Protein AF-A0A7S4PP21-F1 (afdb_monomer_lite)

pLDDT: mean 70.47, std 18.51, range [31.25, 94.19]

Secondary structure (DSSP, 8-state):
-----------------HHHHHHHHHHHHHHHTTSS--HHHHHHHHHHHHHHHHHHHHHHHHH-SSPPPS-TTTS-S-----------------TTGGGTSS---PPP---

Organism: NCBI:txid180227

Foldseek 3Di:
DDDDDPDDDPPCPDPQDPVNVVLCVQQVVQCVVPVDRDQVSSQVSVVVVLCVQQVQVVVCVVVDPDDDDPPCVRHPPDRDDDDDDGDDDDPDDPVPPPPPPDPDDDDDDDD

Radius of gyration: 21.62 Å; chains: 1; bounding box: 64×54×49 Å

Sequence (111 aa):
EGAWGEGGGREHVAKVSFGERLATKLVGETVEEGGSVDPKRVTERLIQHALSTTLPGRSWIEDNDKRLPRDYTRFPGKMDHTSCLCIAVGKETHPDTQLLSTPYIEGEEKK

Structure (mmCIF, N/CA/C/O backbone):
data_AF-A0A7S4PP21-F1
#
_entry.id   AF-A0A7S4PP21-F1
#
loop_
_atom_site.group_PDB
_atom_site.id
_atom_site.type_symbol
_atom_site.label_atom_id
_atom_site.label_alt_id
_atom_site.label_comp_id
_atom_site.label_asym_id
_atom_site.label_entity_id
_atom_site.label_seq_id
_atom_site.pdbx_PDB_ins_code
_atom_site.Cartn_x
_atom_site.Cartn_y
_atom_site.Cartn_z
_atom_site.occupancy
_atom_site.B_iso_or_equiv
_atom_site.auth_seq_id
_atom_site.auth_comp_id
_atom_site.auth_asym_id
_atom_site.auth_atom_id
_atom_site.pdbx_PDB_model_num
ATOM 1 N N . GLU A 1 1 ? -43.066 44.314 -6.887 1.00 40.62 1 GLU A N 1
ATOM 2 C CA . GLU A 1 1 ? -43.113 43.002 -7.565 1.00 40.62 1 GLU A CA 1
ATOM 3 C C . GLU A 1 1 ? -41.696 42.598 -7.943 1.00 40.62 1 GLU A C 1
ATOM 5 O O . GLU A 1 1 ? -40.955 43.456 -8.404 1.00 40.62 1 GLU A O 1
ATOM 10 N N . GLY A 1 2 ? -41.308 41.345 -7.689 1.00 35.34 2 GLY A N 1
ATOM 11 C CA . GLY A 1 2 ? -39.984 40.814 -8.036 1.00 35.34 2 GLY A CA 1
ATOM 12 C C . GLY A 1 2 ? -39.429 39.854 -6.985 1.00 35.34 2 GLY A C 1
ATOM 13 O O . GLY A 1 2 ? -38.536 40.219 -6.231 1.00 35.34 2 GLY A O 1
ATOM 14 N N . ALA A 1 3 ? -39.986 38.644 -6.924 1.00 48.22 3 ALA A N 1
ATOM 15 C CA . ALA A 1 3 ? -39.501 37.530 -6.113 1.00 48.22 3 ALA A CA 1
ATOM 16 C C . ALA A 1 3 ? -38.633 36.598 -6.969 1.00 48.22 3 ALA A C 1
ATOM 18 O O . ALA A 1 3 ? -39.178 36.060 -7.919 1.00 48.22 3 ALA A O 1
ATOM 19 N N . TRP A 1 4 ? -37.355 36.400 -6.619 1.00 36.72 4 TRP A N 1
ATOM 20 C CA . TRP A 1 4 ? -36.450 35.299 -7.026 1.00 36.72 4 TRP A CA 1
ATOM 21 C C . TRP A 1 4 ? -35.210 35.384 -6.107 1.00 36.72 4 TRP A C 1
ATOM 23 O O . TRP A 1 4 ? -34.656 36.467 -5.971 1.00 36.72 4 TRP A O 1
ATOM 33 N N . GLY A 1 5 ? -34.677 34.368 -5.435 1.00 35.72 5 GLY A N 1
ATOM 34 C CA . GLY A 1 5 ? -35.021 32.963 -5.275 1.00 35.72 5 GLY A CA 1
ATOM 35 C C . GLY A 1 5 ? -34.054 32.367 -4.237 1.00 35.72 5 GLY A C 1
ATOM 36 O O . GLY A 1 5 ? -32.908 32.807 -4.124 1.00 35.72 5 GLY A O 1
ATOM 37 N N . GLU A 1 6 ? -34.531 31.402 -3.452 1.00 44.72 6 GLU A N 1
ATOM 38 C CA . GLU A 1 6 ? -33.726 30.615 -2.516 1.00 44.72 6 GLU A CA 1
ATOM 39 C C . GLU A 1 6 ? -32.641 29.850 -3.289 1.00 44.72 6 GLU A C 1
ATOM 41 O O . GLU A 1 6 ? -32.910 28.914 -4.039 1.00 44.72 6 GLU A O 1
ATOM 46 N N . GLY A 1 7 ? -31.394 30.298 -3.151 1.00 35.75 7 GLY A N 1
ATOM 47 C CA . GLY A 1 7 ? -30.239 29.731 -3.832 1.00 35.75 7 GLY A CA 1
ATOM 48 C C . GLY A 1 7 ? -29.497 28.738 -2.950 1.00 35.75 7 GLY A C 1
ATOM 49 O O . GLY A 1 7 ? -28.545 29.124 -2.284 1.00 35.75 7 GLY A O 1
ATOM 50 N N . GLY A 1 8 ? -29.944 27.480 -2.994 1.00 31.41 8 GLY A N 1
ATOM 51 C CA . GLY A 1 8 ? -29.129 26.264 -2.907 1.00 31.41 8 GLY A CA 1
ATOM 52 C C . GLY A 1 8 ? -28.159 26.143 -1.734 1.00 31.41 8 GLY A C 1
ATOM 53 O O . GLY A 1 8 ? -27.072 26.721 -1.745 1.00 31.41 8 GLY A O 1
ATOM 54 N N . GLY A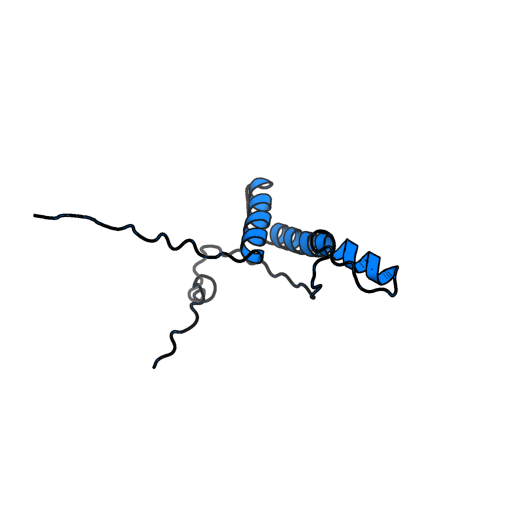 1 9 ? -28.492 25.259 -0.789 1.00 31.25 9 GLY A N 1
ATOM 55 C CA . GLY A 1 9 ? -27.502 24.665 0.101 1.00 31.25 9 GLY A CA 1
ATOM 56 C C . GLY A 1 9 ? -26.328 24.154 -0.731 1.00 31.25 9 GLY A C 1
ATOM 57 O O . GLY A 1 9 ? -26.463 23.203 -1.498 1.00 31.25 9 GLY A O 1
ATOM 58 N N . ARG A 1 10 ? -25.183 24.834 -0.628 1.00 37.97 10 ARG A N 1
ATOM 59 C CA . ARG A 1 10 ? -23.917 24.310 -1.126 1.00 37.97 10 ARG A CA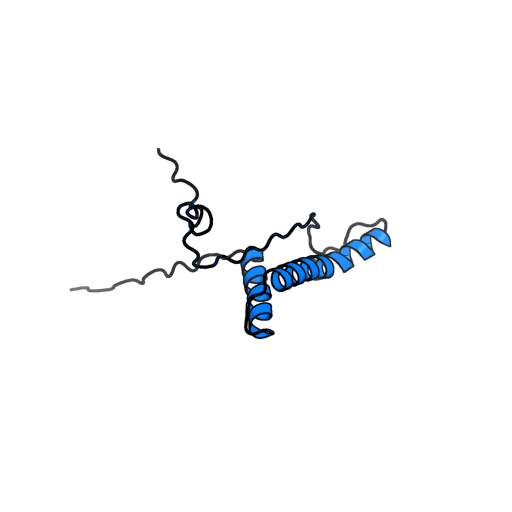 1
ATOM 60 C C . ARG A 1 10 ? -23.642 23.066 -0.306 1.00 37.97 10 ARG A C 1
ATOM 62 O O . ARG A 1 10 ? -23.179 23.159 0.827 1.00 37.97 10 ARG A O 1
ATOM 69 N N . GLU A 1 11 ? -23.960 21.911 -0.872 1.00 40.59 11 GLU A N 1
ATOM 70 C CA . GLU A 1 11 ? -23.417 20.655 -0.396 1.00 40.59 11 GLU A CA 1
ATOM 71 C C . GLU A 1 11 ? -21.897 20.824 -0.431 1.00 40.59 11 GLU A C 1
ATOM 73 O O . GLU A 1 11 ? -21.283 20.977 -1.492 1.00 40.59 11 GLU A O 1
ATOM 78 N N . HIS A 1 12 ? -21.291 20.923 0.750 1.00 37.28 12 HIS A N 1
ATOM 79 C CA . HIS A 1 12 ? -19.850 20.885 0.898 1.00 37.28 12 HIS A CA 1
ATOM 80 C C . HIS A 1 12 ? -19.412 19.472 0.515 1.00 37.28 12 HIS A C 1
ATOM 82 O O . HIS A 1 12 ? -19.242 18.606 1.370 1.00 37.28 12 HIS A O 1
ATOM 88 N N . VAL A 1 13 ? -19.246 19.217 -0.783 1.00 41.72 13 VAL A N 1
ATOM 89 C CA . VAL A 1 13 ? -18.552 18.022 -1.253 1.00 41.72 13 VAL A CA 1
ATOM 90 C C . VAL A 1 13 ? -17.108 18.201 -0.812 1.00 41.72 13 VAL A C 1
ATOM 92 O O . VAL A 1 13 ? -16.341 18.941 -1.436 1.00 41.72 13 VAL A O 1
ATOM 95 N N . ALA A 1 14 ? -16.759 17.591 0.320 1.00 42.53 14 ALA A N 1
ATOM 96 C CA . ALA A 1 14 ? -15.396 17.576 0.814 1.00 42.53 14 ALA A CA 1
ATOM 97 C C . ALA A 1 14 ? -14.483 17.145 -0.341 1.00 42.53 14 ALA A C 1
ATOM 99 O O . ALA A 1 14 ? -14.725 16.130 -1.003 1.00 42.53 14 ALA A O 1
ATOM 100 N N . LYS A 1 15 ? -13.450 17.940 -0.637 1.00 41.09 15 LYS A N 1
ATOM 101 C CA . LYS A 1 15 ? -12.397 17.532 -1.569 1.00 41.09 15 LYS A CA 1
ATOM 102 C C . LYS A 1 15 ? -11.587 16.434 -0.889 1.00 41.09 15 LYS A C 1
ATOM 104 O O . LYS A 1 15 ? -10.520 16.693 -0.355 1.00 41.09 15 LYS A O 1
ATOM 109 N N . VAL A 1 16 ? -12.122 15.219 -0.905 1.00 49.62 16 VAL A N 1
ATOM 110 C CA . VAL A 1 16 ? -11.431 14.032 -0.415 1.00 49.62 16 VAL A CA 1
ATOM 111 C C . VAL A 1 16 ? -10.229 13.813 -1.324 1.00 49.62 16 VAL A C 1
ATOM 113 O O . VAL A 1 16 ? -10.393 13.697 -2.552 1.00 49.62 16 VAL A O 1
ATOM 116 N N . SER A 1 17 ? -9.037 13.824 -0.737 1.00 65.56 17 SER A N 1
ATOM 117 C CA . SER A 1 17 ? -7.777 13.620 -1.441 1.00 65.56 17 SER A CA 1
ATOM 118 C C . SER A 1 17 ? -7.777 12.260 -2.144 1.00 65.56 17 SER A C 1
ATOM 120 O O . SER A 1 17 ? -8.485 11.328 -1.761 1.00 65.56 17 SER A O 1
ATOM 122 N N . PHE A 1 18 ? -6.985 12.122 -3.208 1.00 60.72 18 PHE A N 1
ATOM 123 C CA . PHE A 1 18 ? -6.876 10.845 -3.920 1.00 60.72 18 PHE A CA 1
ATOM 124 C C . PHE A 1 18 ? -6.472 9.693 -2.980 1.00 60.72 18 PHE A C 1
ATOM 126 O O . PHE A 1 18 ? -7.005 8.592 -3.105 1.00 60.72 18 PHE A O 1
ATOM 133 N N . GLY A 1 19 ? -5.594 9.967 -2.007 1.00 64.38 19 GLY A N 1
ATOM 134 C CA . GLY A 1 19 ? -5.164 8.994 -1.001 1.00 64.38 19 GLY A CA 1
ATOM 135 C C . GLY A 1 19 ? -6.307 8.512 -0.110 1.00 64.38 19 GLY A C 1
ATOM 136 O O . GLY A 1 19 ? -6.459 7.310 0.088 1.00 64.38 19 GLY A O 1
ATOM 137 N N . GLU A 1 20 ? -7.166 9.421 0.349 1.00 65.88 20 GLU A N 1
ATOM 138 C CA . GLU A 1 20 ? -8.354 9.060 1.131 1.00 65.88 20 GLU A CA 1
ATOM 139 C C . GLU A 1 20 ? -9.350 8.242 0.299 1.00 65.88 20 GLU A C 1
ATOM 141 O O . GLU A 1 20 ? -9.831 7.217 0.768 1.00 65.88 20 GLU A O 1
ATOM 146 N N . ARG A 1 21 ? -9.596 8.608 -0.969 1.00 73.06 21 ARG A N 1
ATOM 147 C CA . ARG A 1 21 ? -10.491 7.833 -1.857 1.00 73.06 21 ARG A CA 1
ATOM 148 C C . ARG A 1 21 ? -9.985 6.414 -2.094 1.00 73.06 21 ARG A C 1
ATOM 150 O O . ARG A 1 21 ? -10.774 5.472 -2.124 1.00 73.06 21 ARG A O 1
ATOM 157 N N . LEU A 1 22 ? -8.677 6.266 -2.279 1.00 74.31 22 LEU A N 1
ATOM 158 C CA . LEU A 1 22 ? -8.031 4.975 -2.478 1.00 74.31 22 LEU A CA 1
ATOM 159 C C . LEU A 1 22 ? -8.093 4.121 -1.208 1.00 74.31 22 LEU A C 1
ATOM 161 O O . LEU A 1 22 ? -8.432 2.944 -1.293 1.00 74.31 22 LEU A O 1
ATOM 165 N N . ALA A 1 23 ? -7.832 4.713 -0.040 1.00 75.81 23 ALA A N 1
ATOM 166 C CA . ALA A 1 23 ? -7.958 4.025 1.240 1.00 75.81 23 ALA A CA 1
ATOM 167 C C . ALA A 1 23 ? -9.405 3.577 1.490 1.00 75.81 23 ALA A C 1
ATOM 169 O O . ALA A 1 23 ? -9.630 2.406 1.781 1.00 75.81 23 ALA A O 1
ATOM 170 N N . THR A 1 24 ? -10.395 4.454 1.287 1.00 80.00 24 THR A N 1
ATOM 171 C CA . THR A 1 24 ? -11.819 4.103 1.405 1.00 80.00 24 THR A CA 1
ATOM 172 C C . THR A 1 24 ? -12.205 2.976 0.453 1.00 80.00 24 THR A C 1
ATOM 174 O O . THR A 1 24 ? -12.900 2.051 0.866 1.00 80.00 24 THR A O 1
ATOM 177 N N . LYS A 1 25 ? -11.727 3.011 -0.797 1.00 83.06 25 LYS A N 1
ATOM 178 C CA . LYS A 1 25 ? -11.980 1.949 -1.776 1.00 83.06 25 LYS A CA 1
ATOM 179 C C . LYS A 1 25 ? -11.390 0.609 -1.324 1.00 83.06 25 LYS A C 1
ATOM 181 O O . LYS A 1 25 ? -12.112 -0.377 -1.275 1.00 83.06 25 LYS A O 1
ATOM 186 N N . LEU A 1 26 ? -10.106 0.579 -0.964 1.00 79.12 26 LEU A N 1
ATOM 187 C CA . LEU A 1 26 ? -9.410 -0.650 -0.556 1.00 79.12 26 LEU A CA 1
ATOM 188 C C . LEU A 1 26 ? -9.987 -1.240 0.738 1.00 79.12 26 LEU A C 1
ATOM 190 O O . LEU A 1 26 ? -10.100 -2.459 0.872 1.00 79.12 26 LEU A O 1
ATOM 194 N N . VAL A 1 27 ? -10.376 -0.381 1.684 1.00 81.25 27 VAL A N 1
ATOM 195 C CA . VAL A 1 27 ? -11.079 -0.798 2.902 1.00 81.25 27 VAL A CA 1
ATOM 196 C C . VAL A 1 27 ? -12.456 -1.358 2.548 1.00 81.25 27 VAL A C 1
ATOM 198 O O . VAL A 1 27 ? -12.777 -2.449 3.005 1.00 81.25 27 VAL A O 1
ATOM 201 N N . GLY A 1 28 ? -13.231 -0.669 1.703 1.00 79.44 28 GLY A N 1
ATOM 202 C CA . GLY A 1 28 ? -14.554 -1.112 1.249 1.00 79.44 28 GLY A CA 1
ATOM 203 C C . GLY A 1 28 ? -14.528 -2.495 0.593 1.00 79.44 28 GLY A C 1
ATOM 204 O O . GLY A 1 28 ? -15.256 -3.383 1.027 1.00 79.44 28 GLY A O 1
ATOM 205 N N . GLU A 1 29 ? -13.609 -2.714 -0.352 1.00 78.75 29 GLU A N 1
ATOM 206 C CA . GLU A 1 29 ? -13.383 -4.025 -0.987 1.00 78.75 29 GLU A CA 1
ATOM 207 C C . GLU A 1 29 ? -13.070 -5.118 0.053 1.00 78.75 29 GLU A C 1
ATOM 209 O O . GLU A 1 29 ? -13.559 -6.242 -0.035 1.00 78.75 29 GLU A O 1
ATOM 214 N N . THR A 1 30 ? -12.298 -4.781 1.090 1.00 73.88 30 THR A N 1
ATOM 215 C CA . THR A 1 30 ? -11.951 -5.724 2.165 1.00 73.88 30 THR A CA 1
ATOM 216 C C . THR A 1 30 ? -13.168 -6.121 3.011 1.00 73.88 30 THR A C 1
ATOM 218 O O . THR A 1 30 ? -13.241 -7.257 3.483 1.00 73.88 30 THR A O 1
ATOM 221 N N . VAL A 1 31 ? -14.124 -5.205 3.208 1.00 72.81 31 VAL A N 1
ATOM 222 C CA . VAL A 1 31 ? -15.362 -5.465 3.963 1.00 72.81 31 VAL A CA 1
ATOM 223 C C . VAL A 1 31 ? -16.298 -6.390 3.180 1.00 72.81 31 VAL A C 1
ATOM 225 O O . VAL A 1 31 ? -16.855 -7.333 3.750 1.00 72.81 31 VAL A O 1
ATOM 228 N N . GLU A 1 32 ? -16.442 -6.153 1.875 1.00 72.38 32 GLU A N 1
ATOM 229 C CA . GLU A 1 32 ? -17.325 -6.927 0.991 1.00 72.38 32 GLU A CA 1
ATOM 230 C C . GLU A 1 32 ? -16.881 -8.393 0.847 1.00 72.38 32 GLU A C 1
ATOM 232 O O . GLU A 1 32 ? -17.718 -9.294 0.812 1.00 72.38 32 GLU A O 1
ATOM 237 N N . GLU A 1 33 ? -15.572 -8.663 0.848 1.00 69.38 33 GLU A N 1
ATOM 238 C CA . GLU A 1 33 ? -15.016 -10.016 0.699 1.00 69.38 33 GLU A CA 1
ATOM 239 C C . GLU A 1 33 ? -15.052 -10.882 1.984 1.00 69.38 33 GLU A C 1
ATOM 241 O O . GLU A 1 33 ? -14.555 -12.014 1.970 1.00 69.38 33 GLU A O 1
ATOM 246 N N . GLY A 1 34 ? -15.540 -10.378 3.126 1.00 58.47 34 GLY A N 1
ATOM 247 C CA . GLY A 1 34 ? -15.362 -11.070 4.414 1.00 58.47 34 GLY A CA 1
ATOM 248 C C . GLY A 1 34 ? -16.429 -10.867 5.487 1.00 58.47 34 GLY A C 1
ATOM 249 O O . GLY A 1 34 ? -16.324 -11.498 6.536 1.00 58.47 34 GLY A O 1
ATOM 250 N N . GLY A 1 35 ? -17.435 -10.013 5.277 1.00 66.00 35 GLY A N 1
ATOM 251 C CA . GLY A 1 35 ? -18.549 -9.794 6.217 1.00 66.00 35 GLY A CA 1
ATOM 252 C C . GLY A 1 35 ? -18.180 -9.084 7.532 1.00 66.00 35 GLY A C 1
ATOM 253 O O . GLY A 1 35 ? -19.038 -8.453 8.144 1.00 66.00 35 GLY A O 1
ATOM 254 N N . SER A 1 36 ? -16.910 -9.121 7.946 1.00 69.94 36 SER A N 1
ATOM 255 C CA . SER A 1 36 ? -16.357 -8.394 9.091 1.00 69.94 36 SER A CA 1
ATOM 256 C C . SER A 1 36 ? -15.051 -7.690 8.726 1.00 69.94 36 SER A C 1
ATOM 258 O O . SER A 1 36 ? -14.196 -8.268 8.053 1.00 69.94 36 SER A O 1
ATOM 260 N N . VAL A 1 37 ? -14.871 -6.464 9.219 1.00 74.38 37 VAL A N 1
ATOM 261 C CA . VAL A 1 37 ? -13.634 -5.693 9.044 1.00 74.38 37 VAL A CA 1
ATOM 262 C C . VAL A 1 37 ? -12.559 -6.247 9.976 1.00 74.38 37 VAL A C 1
ATOM 264 O O . VAL A 1 37 ? -12.565 -5.957 11.169 1.00 74.38 37 VAL A O 1
ATOM 267 N N . ASP A 1 38 ? -11.642 -7.045 9.435 1.00 83.94 38 ASP A N 1
ATOM 268 C CA . ASP A 1 38 ? -10.427 -7.464 10.136 1.00 83.94 38 ASP A CA 1
ATOM 269 C C . ASP A 1 38 ? -9.312 -6.420 9.906 1.00 83.94 38 ASP A C 1
ATOM 271 O O . ASP A 1 38 ? -8.850 -6.266 8.766 1.00 83.94 38 ASP A O 1
ATOM 275 N N . PRO A 1 39 ? -8.842 -5.709 10.953 1.00 86.06 39 PRO A N 1
ATOM 276 C CA . PRO A 1 39 ? -7.754 -4.736 10.845 1.00 86.06 39 PRO A CA 1
ATOM 277 C C . PRO A 1 39 ? -6.486 -5.304 10.214 1.00 86.06 39 P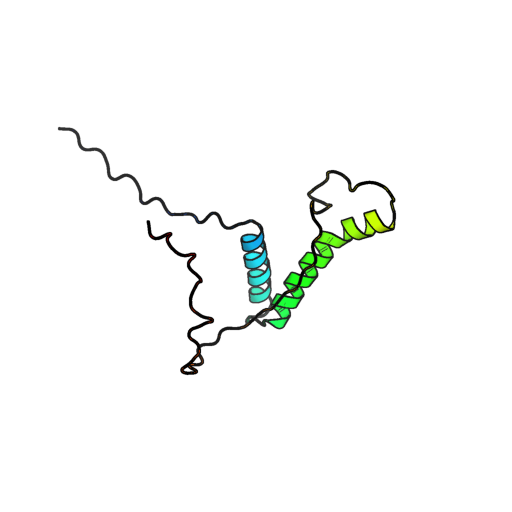RO A C 1
ATOM 279 O O . PRO A 1 39 ? -5.770 -4.586 9.507 1.00 86.06 39 PRO A O 1
ATOM 282 N N . LYS A 1 40 ? -6.202 -6.593 10.438 1.00 87.12 40 LYS A N 1
ATOM 283 C CA . LYS A 1 40 ? -5.043 -7.254 9.839 1.00 87.12 40 LYS A CA 1
ATOM 284 C C . LYS A 1 40 ? -5.192 -7.310 8.322 1.00 87.12 40 LYS A C 1
ATOM 286 O O . LYS A 1 40 ? -4.296 -6.856 7.614 1.00 87.12 40 LYS A O 1
ATOM 291 N N . ARG A 1 41 ? -6.343 -7.776 7.828 1.00 84.75 41 ARG A N 1
ATOM 292 C CA . ARG A 1 41 ? -6.636 -7.854 6.389 1.00 84.75 41 ARG A CA 1
ATOM 293 C C . ARG A 1 41 ? -6.600 -6.476 5.726 1.00 84.75 41 ARG A C 1
ATOM 295 O O . ARG A 1 41 ? -6.028 -6.337 4.647 1.00 84.75 41 ARG A O 1
ATOM 302 N N . VAL A 1 42 ? -7.136 -5.448 6.391 1.00 86.31 42 VAL A N 1
ATOM 303 C CA . VAL A 1 42 ? -7.060 -4.053 5.915 1.00 86.31 42 VAL A CA 1
ATOM 304 C C . VAL A 1 42 ? -5.606 -3.590 5.800 1.00 86.31 42 VAL A C 1
ATOM 306 O O . VAL A 1 42 ? -5.200 -3.073 4.758 1.00 86.31 42 VAL A O 1
ATOM 309 N N . THR A 1 43 ? -4.806 -3.814 6.845 1.00 90.00 43 THR A N 1
ATOM 310 C CA . THR A 1 43 ? -3.380 -3.452 6.863 1.00 90.00 43 THR A CA 1
ATOM 311 C C . THR A 1 43 ? -2.623 -4.152 5.738 1.00 90.00 43 THR A C 1
ATOM 313 O O . THR A 1 43 ? -1.915 -3.504 4.967 1.00 90.00 43 THR A O 1
ATOM 316 N N . GLU A 1 44 ? -2.803 -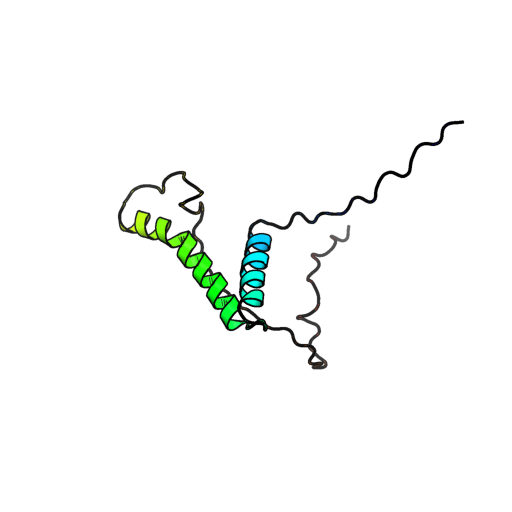5.467 5.601 1.00 89.75 44 GLU A N 1
ATOM 317 C CA . GLU A 1 44 ? -2.165 -6.261 4.551 1.00 89.75 44 GLU A CA 1
ATOM 318 C C . GLU A 1 44 ? -2.546 -5.742 3.164 1.00 89.75 44 GLU A C 1
ATOM 320 O O . GLU A 1 44 ? -1.669 -5.560 2.323 1.00 89.75 44 GLU A O 1
ATOM 325 N N . ARG A 1 45 ? -3.822 -5.420 2.926 1.00 88.00 45 ARG A N 1
ATOM 326 C CA . ARG A 1 45 ? -4.284 -4.916 1.627 1.00 88.00 45 ARG A CA 1
ATOM 327 C C . ARG A 1 45 ? -3.662 -3.566 1.267 1.00 88.00 45 ARG A C 1
ATOM 329 O O . ARG A 1 45 ? -3.224 -3.385 0.130 1.00 88.00 45 ARG A O 1
ATOM 336 N N . LEU A 1 46 ? -3.576 -2.647 2.228 1.00 88.56 46 LEU A N 1
ATOM 337 C CA . LEU A 1 46 ? -2.947 -1.335 2.040 1.00 88.56 46 LEU A CA 1
ATOM 338 C C . LEU A 1 46 ? -1.445 -1.463 1.746 1.00 88.56 46 LEU A C 1
ATOM 340 O O . LEU A 1 46 ? -0.938 -0.828 0.818 1.00 88.56 46 LEU A O 1
ATOM 344 N N . ILE A 1 47 ? -0.743 -2.328 2.483 1.00 91.25 47 ILE A N 1
ATOM 345 C CA . ILE A 1 47 ? 0.680 -2.602 2.245 1.00 91.25 47 ILE A CA 1
ATOM 346 C C . ILE A 1 47 ? 0.891 -3.264 0.879 1.00 91.25 47 ILE A C 1
ATOM 348 O O . ILE A 1 47 ? 1.765 -2.839 0.123 1.00 91.25 47 ILE A O 1
ATOM 352 N N . GLN A 1 48 ? 0.074 -4.257 0.521 1.00 91.19 48 GLN A N 1
ATOM 353 C CA . GLN A 1 48 ? 0.153 -4.920 -0.783 1.00 91.19 48 GLN A CA 1
ATOM 354 C C . GLN A 1 48 ? -0.088 -3.945 -1.935 1.00 91.19 48 GLN A C 1
ATOM 356 O O . GLN A 1 48 ? 0.628 -3.990 -2.936 1.00 91.19 48 GLN A O 1
ATOM 361 N N . HIS A 1 49 ? -1.032 -3.014 -1.783 1.00 89.56 49 HIS A N 1
ATOM 362 C CA . HIS A 1 49 ? -1.233 -1.963 -2.770 1.00 89.56 49 HIS A CA 1
ATOM 363 C C . HIS A 1 49 ? 0.038 -1.118 -2.948 1.00 89.56 49 HIS A C 1
ATOM 365 O O . HIS A 1 49 ? 0.526 -0.987 -4.071 1.00 89.56 49 HIS A O 1
ATOM 371 N N . ALA A 1 50 ? 0.627 -0.614 -1.858 1.00 88.88 50 ALA A N 1
ATOM 372 C CA . ALA A 1 50 ? 1.859 0.177 -1.916 1.00 88.88 50 ALA A CA 1
ATOM 373 C C . ALA A 1 50 ? 3.023 -0.593 -2.571 1.00 88.88 50 ALA A C 1
ATOM 375 O O . ALA A 1 50 ? 3.763 -0.036 -3.389 1.00 88.88 50 ALA A O 1
ATOM 376 N N . LEU A 1 51 ? 3.164 -1.888 -2.270 1.00 90.75 51 LEU A N 1
ATOM 377 C CA . LEU A 1 51 ? 4.145 -2.761 -2.916 1.00 90.75 51 LEU A CA 1
ATOM 378 C C . LEU A 1 51 ? 3.881 -2.883 -4.421 1.00 90.75 51 LEU A C 1
ATOM 380 O O . LEU A 1 51 ? 4.776 -2.590 -5.210 1.00 90.75 51 LEU A O 1
ATOM 384 N N . SER A 1 52 ? 2.657 -3.236 -4.824 1.00 90.75 52 SER A N 1
ATOM 385 C CA . SER A 1 52 ? 2.295 -3.424 -6.237 1.00 90.75 52 SER A CA 1
ATOM 386 C C . SER A 1 52 ? 2.474 -2.155 -7.074 1.00 90.75 52 SER A C 1
ATOM 388 O O . SER A 1 52 ? 2.992 -2.217 -8.186 1.00 90.75 52 SER A O 1
ATOM 390 N N . THR A 1 53 ? 2.121 -0.997 -6.515 1.00 88.81 53 THR A N 1
ATOM 391 C CA . THR A 1 53 ? 2.206 0.300 -7.193 1.00 88.81 53 THR A CA 1
ATOM 392 C C . THR A 1 53 ? 3.657 0.733 -7.386 1.00 88.81 53 THR A C 1
ATOM 394 O O . THR A 1 53 ? 3.992 1.369 -8.382 1.00 88.81 53 THR A O 1
ATOM 397 N N . THR A 1 54 ? 4.544 0.386 -6.450 1.00 90.44 54 THR A N 1
ATOM 398 C CA . THR A 1 54 ? 5.958 0.791 -6.501 1.00 90.44 54 THR A CA 1
ATOM 399 C C . THR A 1 54 ? 6.869 -0.241 -7.162 1.00 90.44 54 THR A C 1
ATOM 401 O O . THR A 1 54 ? 7.975 0.119 -7.562 1.00 90.44 54 THR A O 1
ATOM 404 N N . LEU A 1 55 ? 6.422 -1.490 -7.322 1.00 91.31 55 LEU A N 1
ATOM 405 C CA . LEU A 1 55 ? 7.206 -2.575 -7.916 1.00 91.31 55 LEU A CA 1
ATOM 406 C C . LEU A 1 55 ? 7.779 -2.221 -9.303 1.00 91.31 55 LEU A C 1
ATOM 408 O O . LEU A 1 55 ? 8.990 -2.356 -9.460 1.00 91.31 55 LEU A O 1
ATOM 412 N N . PRO A 1 56 ? 7.007 -1.687 -10.276 1.00 90.75 56 PRO A N 1
ATOM 413 C CA . PRO A 1 56 ? 7.559 -1.351 -11.591 1.00 90.75 56 PRO A CA 1
ATOM 414 C C . PRO A 1 56 ? 8.671 -0.300 -11.521 1.00 90.75 56 PRO A C 1
ATOM 416 O O . PRO A 1 56 ? 9.642 -0.374 -12.270 1.00 90.75 56 PRO A O 1
ATOM 419 N N . GLY A 1 57 ? 8.538 0.673 -10.613 1.00 89.94 57 GLY A N 1
ATOM 420 C CA . GLY A 1 57 ? 9.550 1.703 -10.390 1.00 89.94 57 GLY A CA 1
ATOM 421 C C . GLY A 1 57 ? 10.826 1.145 -9.771 1.00 89.94 57 GLY A C 1
ATOM 422 O O . GLY A 1 57 ? 11.911 1.485 -10.233 1.00 89.94 57 GLY A O 1
ATOM 423 N N . ARG A 1 58 ? 10.701 0.253 -8.780 1.00 89.56 58 ARG A N 1
ATOM 424 C CA . ARG A 1 58 ? 11.853 -0.424 -8.163 1.00 89.56 58 ARG A CA 1
ATOM 425 C C . ARG A 1 58 ? 12.602 -1.275 -9.177 1.00 89.56 58 ARG A C 1
ATOM 427 O O . ARG A 1 58 ? 13.788 -1.046 -9.362 1.00 89.56 58 ARG A O 1
ATOM 434 N N . SER A 1 59 ? 11.899 -2.157 -9.889 1.00 91.12 59 SER A N 1
ATOM 435 C CA . SER A 1 59 ? 12.519 -3.016 -10.904 1.00 91.12 59 SER A CA 1
ATOM 436 C C . SER A 1 59 ? 13.202 -2.195 -11.997 1.00 91.12 59 SER A C 1
ATOM 438 O O . SER A 1 59 ? 14.320 -2.499 -12.387 1.00 91.12 59 SER A O 1
ATOM 440 N N . TRP A 1 60 ? 12.590 -1.091 -12.446 1.00 91.38 60 TRP A N 1
ATOM 441 C CA . TRP A 1 60 ? 13.233 -0.208 -13.421 1.00 91.38 60 TRP A CA 1
ATOM 442 C C . TRP A 1 60 ? 14.545 0.387 -12.903 1.00 91.38 60 TRP A C 1
ATOM 444 O O . TRP A 1 60 ? 15.518 0.413 -13.648 1.00 91.38 60 TRP A O 1
ATOM 454 N N . ILE A 1 61 ? 14.565 0.881 -11.662 1.00 89.19 61 ILE A N 1
ATOM 455 C CA . ILE A 1 61 ? 15.758 1.486 -11.052 1.00 89.19 61 ILE A CA 1
ATOM 456 C C . ILE A 1 61 ? 16.843 0.431 -10.792 1.00 89.19 61 ILE A C 1
ATOM 458 O O . ILE A 1 61 ? 18.018 0.729 -10.963 1.00 89.19 61 ILE A O 1
ATOM 462 N N . GLU A 1 62 ? 16.462 -0.786 -10.400 1.00 91.12 62 GLU A N 1
ATOM 463 C CA . GLU A 1 62 ? 17.393 -1.905 -10.196 1.00 91.12 62 GLU A CA 1
ATOM 464 C C . GLU A 1 62 ? 18.048 -2.354 -11.512 1.00 91.12 62 GLU A C 1
ATOM 466 O O . GLU A 1 62 ? 19.240 -2.654 -11.532 1.00 91.12 62 GLU A O 1
ATOM 471 N N . ASP A 1 63 ? 17.295 -2.333 -12.616 1.00 94.19 63 ASP A N 1
ATOM 472 C CA . ASP A 1 63 ? 17.764 -2.784 -13.932 1.00 94.19 63 ASP A CA 1
ATOM 473 C C . ASP A 1 63 ? 18.386 -1.662 -14.793 1.00 94.19 63 ASP A C 1
ATOM 475 O O . ASP A 1 63 ? 18.957 -1.938 -15.853 1.00 94.19 63 ASP A O 1
ATOM 479 N N . ASN A 1 64 ? 18.241 -0.384 -14.411 1.00 89.12 64 ASN A N 1
ATOM 480 C CA . ASN A 1 64 ? 18.646 0.758 -15.238 1.00 89.12 64 ASN A CA 1
ATOM 481 C C . ASN A 1 64 ? 19.233 1.919 -14.420 1.00 89.12 64 ASN A C 1
ATOM 483 O O . ASN A 1 64 ? 18.561 2.502 -13.577 1.00 89.12 64 ASN A O 1
ATOM 487 N N . ASP A 1 65 ? 20.385 2.440 -14.850 1.00 85.44 65 ASP A N 1
ATOM 488 C CA . ASP A 1 65 ? 20.992 3.671 -14.301 1.00 85.44 65 ASP A CA 1
ATOM 489 C C . ASP A 1 65 ? 20.339 4.977 -14.810 1.00 85.44 65 ASP A C 1
ATOM 491 O O . ASP A 1 65 ? 20.910 6.070 -14.737 1.00 85.44 65 ASP A O 1
ATOM 495 N N . LYS A 1 66 ? 19.144 4.890 -15.404 1.00 87.19 66 LYS A N 1
ATOM 496 C CA . LYS A 1 66 ? 18.450 6.026 -16.028 1.00 87.19 66 LYS A CA 1
ATOM 497 C C . LYS A 1 66 ? 17.303 6.511 -15.155 1.00 87.19 66 LYS A C 1
ATOM 499 O O . LYS A 1 66 ? 16.661 5.748 -14.440 1.00 87.19 66 LYS A O 1
ATOM 504 N N . ARG A 1 67 ? 16.967 7.795 -15.302 1.00 83.88 67 ARG A N 1
ATOM 505 C CA . ARG A 1 67 ? 15.775 8.382 -14.678 1.00 83.88 67 ARG A CA 1
ATOM 506 C C . ARG A 1 67 ? 14.517 7.592 -15.060 1.00 83.88 67 ARG A C 1
ATOM 508 O O . ARG A 1 67 ? 14.367 7.195 -16.216 1.00 83.88 67 ARG A O 1
ATOM 515 N N . LEU A 1 68 ? 13.600 7.447 -14.101 1.00 85.50 68 LEU A N 1
ATOM 516 C CA . LEU A 1 68 ? 12.277 6.870 -14.333 1.00 85.50 68 LEU A CA 1
ATOM 517 C C . LEU A 1 68 ? 11.562 7.557 -15.514 1.00 85.50 68 LEU A C 1
ATOM 519 O O . LEU A 1 68 ? 11.616 8.792 -15.631 1.00 85.50 68 LEU A O 1
ATOM 523 N N . PRO A 1 69 ? 10.871 6.791 -16.375 1.00 86.69 69 PRO A N 1
ATOM 524 C CA . PRO A 1 69 ? 10.034 7.348 -17.429 1.00 86.69 69 PRO A CA 1
ATOM 525 C C . PRO A 1 69 ? 8.955 8.282 -16.864 1.00 86.69 69 PRO A C 1
ATOM 527 O O . PRO A 1 69 ? 8.444 8.075 -15.765 1.00 86.69 69 PRO A O 1
ATOM 530 N N . ARG A 1 70 ? 8.558 9.303 -17.635 1.00 85.06 70 ARG A N 1
ATOM 531 C CA . ARG A 1 70 ? 7.477 10.243 -17.268 1.00 85.06 70 ARG A CA 1
ATOM 532 C C . ARG A 1 70 ? 6.083 9.651 -17.510 1.00 85.06 70 ARG A C 1
ATOM 534 O O . ARG A 1 70 ? 5.213 10.320 -18.059 1.00 85.06 70 ARG A O 1
ATOM 541 N N . ASP A 1 71 ? 5.893 8.397 -17.130 1.00 85.62 71 ASP A N 1
ATOM 542 C CA . ASP A 1 71 ? 4.606 7.713 -17.184 1.00 85.62 71 ASP A CA 1
ATOM 543 C C . ASP A 1 71 ? 4.098 7.502 -15.757 1.00 85.62 71 ASP A C 1
ATOM 545 O O . ASP A 1 71 ? 4.387 6.495 -15.116 1.00 85.62 71 ASP A O 1
ATOM 549 N N . TYR A 1 72 ? 3.333 8.475 -15.262 1.00 81.56 72 TYR A N 1
ATOM 550 C CA . TYR A 1 72 ? 2.801 8.464 -13.898 1.00 81.56 72 TYR A CA 1
ATOM 551 C C . TYR A 1 72 ? 1.655 7.472 -13.683 1.00 81.56 72 TYR A C 1
ATOM 553 O O . TYR A 1 72 ? 1.190 7.321 -12.555 1.00 81.56 72 TYR A O 1
ATOM 561 N N . THR A 1 73 ? 1.190 6.802 -14.742 1.00 80.06 73 THR A N 1
ATOM 562 C CA . THR A 1 73 ? 0.234 5.697 -14.603 1.00 80.06 73 THR A CA 1
ATOM 563 C C . THR A 1 73 ? 0.939 4.412 -14.183 1.00 80.06 73 THR A C 1
ATOM 565 O O . THR A 1 73 ? 0.373 3.610 -13.444 1.00 80.06 73 THR A O 1
ATOM 568 N N . ARG A 1 74 ? 2.192 4.240 -14.618 1.00 78.25 74 ARG A N 1
ATOM 569 C CA . ARG A 1 74 ? 2.981 3.022 -14.418 1.00 78.25 74 ARG A CA 1
ATOM 570 C C . ARG A 1 74 ? 4.107 3.184 -13.401 1.00 78.25 74 ARG A C 1
ATOM 572 O O . ARG A 1 74 ? 4.476 2.217 -12.741 1.00 78.25 74 ARG A O 1
ATOM 579 N N . PHE A 1 75 ? 4.642 4.393 -13.274 1.00 82.81 75 PHE A N 1
ATOM 580 C CA . PHE A 1 75 ? 5.701 4.745 -12.340 1.00 82.81 75 PHE A CA 1
ATOM 581 C C . PHE A 1 75 ? 5.183 5.829 -11.398 1.00 82.81 75 PHE A C 1
ATOM 583 O O . PHE A 1 75 ? 5.001 6.972 -11.828 1.00 82.81 75 PHE A O 1
ATOM 590 N N . PRO A 1 76 ? 4.930 5.517 -10.117 1.00 80.31 76 PRO A N 1
ATOM 591 C CA . PRO A 1 76 ? 4.501 6.539 -9.179 1.00 80.31 76 PRO A CA 1
ATOM 592 C C . PRO A 1 76 ? 5.565 7.639 -9.129 1.00 80.31 76 PRO A C 1
ATOM 594 O O . PRO A 1 76 ? 6.760 7.366 -9.021 1.00 80.31 76 PRO A O 1
ATOM 597 N N . GLY A 1 77 ? 5.135 8.898 -9.231 1.00 73.00 77 GLY A N 1
ATOM 598 C CA . GLY A 1 77 ? 6.056 10.038 -9.319 1.00 73.00 77 GLY A CA 1
ATOM 599 C C . GLY A 1 77 ? 6.945 10.219 -8.083 1.00 73.00 77 GLY A C 1
ATOM 600 O O . GLY A 1 77 ? 7.967 10.899 -8.162 1.00 73.00 77 GLY A O 1
ATOM 601 N N . LYS A 1 78 ? 6.573 9.599 -6.958 1.00 76.31 7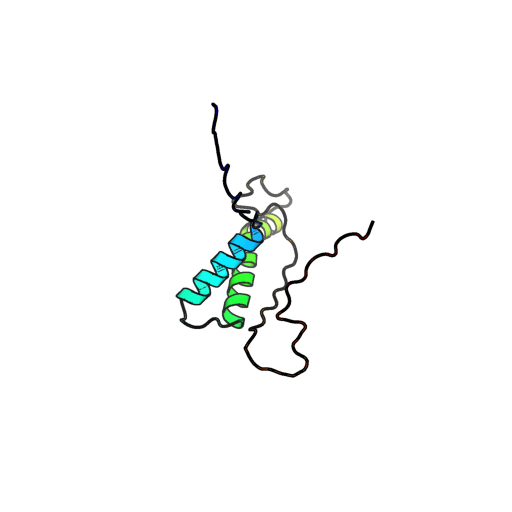8 LYS A N 1
ATOM 602 C CA . LYS A 1 78 ? 7.364 9.529 -5.733 1.00 76.31 78 LYS A CA 1
ATOM 603 C C . LYS A 1 78 ? 7.196 8.155 -5.088 1.00 76.31 78 LYS A C 1
ATOM 605 O O . LYS A 1 78 ? 6.089 7.624 -5.034 1.00 76.31 78 LYS A O 1
ATOM 610 N N . MET A 1 79 ? 8.299 7.600 -4.598 1.00 82.69 79 MET A N 1
ATOM 611 C CA . MET A 1 79 ? 8.339 6.365 -3.821 1.00 82.69 79 MET A CA 1
ATOM 612 C C . MET A 1 79 ? 8.837 6.716 -2.421 1.00 82.69 79 MET A C 1
ATOM 614 O O . MET A 1 79 ? 10.012 7.023 -2.253 1.00 82.69 79 MET A O 1
ATOM 618 N N . ASP A 1 80 ? 7.937 6.708 -1.442 1.00 80.19 80 ASP A N 1
ATOM 619 C CA . ASP A 1 80 ? 8.256 6.947 -0.032 1.00 80.19 80 ASP A CA 1
ATOM 620 C C . ASP A 1 80 ? 8.188 5.633 0.765 1.00 80.19 80 ASP A C 1
ATOM 622 O O . ASP A 1 80 ? 7.541 4.660 0.362 1.00 80.19 80 ASP A O 1
ATOM 626 N N . HIS A 1 81 ? 8.839 5.604 1.929 1.00 85.44 81 HIS A N 1
ATOM 627 C CA . HIS A 1 81 ? 8.637 4.532 2.902 1.00 85.44 81 HIS A CA 1
ATOM 628 C C . HIS A 1 81 ? 7.185 4.536 3.396 1.00 85.44 81 HIS A C 1
ATOM 630 O O . HIS A 1 81 ? 6.614 5.591 3.660 1.00 85.44 81 HIS A O 1
ATOM 636 N N . THR A 1 82 ? 6.588 3.349 3.525 1.00 85.31 82 THR A N 1
ATOM 637 C CA . THR A 1 82 ? 5.191 3.189 3.947 1.00 85.31 82 THR A CA 1
ATOM 638 C C . THR A 1 82 ? 5.119 2.301 5.183 1.00 85.31 82 THR A C 1
ATOM 640 O O . THR A 1 82 ? 5.520 1.140 5.132 1.00 85.31 82 THR A O 1
ATOM 643 N N . SER A 1 83 ? 4.561 2.843 6.263 1.00 88.25 83 SER A N 1
ATOM 644 C CA . SER A 1 83 ? 4.175 2.100 7.466 1.00 88.25 83 SER A CA 1
ATOM 645 C C . SER A 1 83 ? 2.666 2.230 7.649 1.00 88.25 83 SER A C 1
ATOM 647 O O . SER A 1 83 ? 2.117 3.310 7.442 1.00 88.25 83 SER A O 1
ATOM 649 N N . CYS A 1 84 ? 1.986 1.146 8.025 1.00 87.69 84 CYS A N 1
ATOM 650 C CA . CYS A 1 84 ? 0.536 1.133 8.217 1.00 87.69 84 CYS A CA 1
ATOM 651 C C . CYS A 1 84 ? 0.193 0.549 9.590 1.00 87.69 84 CYS A C 1
ATOM 653 O O . CYS A 1 84 ? 0.680 -0.521 9.949 1.00 87.69 84 CYS A O 1
ATOM 655 N N . LEU A 1 85 ? -0.647 1.264 10.338 1.00 89.06 85 LEU A N 1
ATOM 656 C CA . LEU A 1 85 ? -1.232 0.821 11.598 1.00 89.06 85 LEU A CA 1
ATOM 657 C C . LEU A 1 85 ? -2.754 0.889 11.451 1.00 89.06 85 LEU A C 1
ATOM 659 O O . LEU A 1 85 ? -3.291 1.955 11.155 1.00 89.06 85 LEU A O 1
ATOM 663 N N . CYS A 1 86 ? -3.444 -0.232 11.657 1.00 85.94 86 CYS A N 1
ATOM 664 C CA . CYS A 1 86 ? -4.903 -0.292 11.644 1.00 85.94 86 CYS A CA 1
ATOM 665 C C . CYS A 1 86 ? -5.417 -0.669 13.034 1.00 85.94 86 CYS A C 1
ATOM 667 O O . CYS A 1 86 ? -4.947 -1.635 13.636 1.00 85.94 86 CYS A O 1
ATOM 669 N N . ILE A 1 87 ? -6.382 0.098 13.539 1.00 85.19 87 ILE A N 1
ATOM 670 C CA . ILE A 1 87 ? -6.982 -0.088 14.861 1.00 85.19 87 ILE A CA 1
ATOM 671 C C . ILE A 1 87 ? -8.493 -0.213 14.665 1.00 85.19 87 ILE A C 1
ATOM 673 O O . ILE A 1 87 ? -9.117 0.675 14.087 1.00 85.19 87 ILE A O 1
ATOM 677 N N . ALA A 1 88 ? -9.087 -1.305 15.151 1.00 80.00 88 ALA A N 1
ATOM 678 C CA . ALA A 1 88 ? -10.539 -1.407 15.266 1.00 80.00 88 ALA A CA 1
ATOM 679 C C . ALA A 1 88 ? -11.000 -0.662 16.520 1.00 80.00 88 ALA A C 1
ATOM 681 O O . ALA A 1 88 ? -10.600 -1.000 17.634 1.00 80.00 88 ALA A O 1
ATOM 682 N N . VAL A 1 89 ? -11.867 0.331 16.341 1.00 77.06 89 VAL A N 1
ATOM 683 C CA . VAL A 1 89 ? -12.493 1.045 17.456 1.00 77.06 89 VAL A CA 1
ATOM 684 C C . VAL A 1 89 ? -13.827 0.369 17.769 1.00 77.06 89 VAL A C 1
ATOM 686 O O . VAL A 1 89 ? -14.806 0.526 17.040 1.00 77.06 89 VAL A O 1
ATOM 689 N N . GLY A 1 90 ? -13.857 -0.426 18.839 1.00 69.62 90 GLY A N 1
ATOM 690 C CA . GLY A 1 90 ? -15.089 -0.983 19.399 1.00 69.62 90 GLY A CA 1
ATOM 691 C C . GLY A 1 90 ? -15.786 -0.002 20.347 1.00 69.62 90 GLY A C 1
ATOM 692 O O . GLY A 1 90 ? -15.163 0.911 20.886 1.00 69.62 90 GLY A O 1
ATOM 693 N N . LYS A 1 91 ? -17.081 -0.220 20.607 1.00 56.94 91 LYS A N 1
ATOM 694 C CA . LYS A 1 91 ? -17.815 0.434 21.706 1.00 56.94 91 LYS A CA 1
ATOM 695 C C . LYS A 1 91 ? -17.495 -0.243 23.046 1.00 56.94 91 LYS A C 1
ATOM 697 O O . LYS A 1 91 ? -18.409 -0.698 23.723 1.00 56.94 91 LYS A O 1
ATOM 702 N N . GLU A 1 92 ? -16.230 -0.355 23.433 1.00 53.75 92 GLU A N 1
ATOM 703 C CA . GLU A 1 92 ? -15.927 -0.653 24.836 1.00 53.75 92 GLU A CA 1
ATOM 704 C C . GLU A 1 92 ? -15.548 0.633 25.559 1.00 53.75 92 GLU A C 1
ATOM 706 O O . GLU A 1 92 ? -14.555 1.305 25.271 1.00 53.75 92 GLU A O 1
ATOM 711 N N . THR A 1 93 ? -16.434 0.994 26.483 1.00 51.91 93 THR A N 1
ATOM 712 C CA . THR A 1 93 ? -16.346 2.125 27.395 1.00 51.91 93 THR A CA 1
ATOM 713 C C . THR A 1 93 ? -15.297 1.832 28.462 1.00 51.91 93 THR A C 1
ATOM 715 O O . THR A 1 93 ? -15.637 1.516 29.600 1.00 51.91 93 THR A O 1
ATOM 718 N N . HIS A 1 94 ? -14.014 1.926 28.120 1.00 51.69 94 HIS A N 1
ATOM 719 C CA . HIS A 1 94 ? -13.043 2.266 29.154 1.00 51.69 94 HIS A CA 1
ATOM 720 C C . HIS A 1 94 ? -13.270 3.750 29.503 1.00 51.69 94 HIS A C 1
ATOM 722 O O . HIS A 1 94 ? -13.460 4.556 28.587 1.00 51.69 94 HIS A O 1
ATOM 728 N N . PRO A 1 95 ? -13.294 4.151 30.786 1.00 57.28 95 PRO A N 1
ATOM 729 C CA . PRO A 1 95 ? -13.547 5.545 31.179 1.00 57.28 95 PRO A CA 1
ATOM 730 C C . PRO A 1 95 ? -12.569 6.563 30.556 1.00 57.28 95 PRO A C 1
ATOM 732 O O . PRO A 1 95 ? -12.881 7.749 30.500 1.00 57.28 95 PRO A O 1
ATOM 735 N N . ASP A 1 96 ? -11.447 6.090 30.005 1.00 58.25 96 ASP A N 1
ATOM 736 C CA . ASP A 1 96 ? -10.370 6.905 29.434 1.0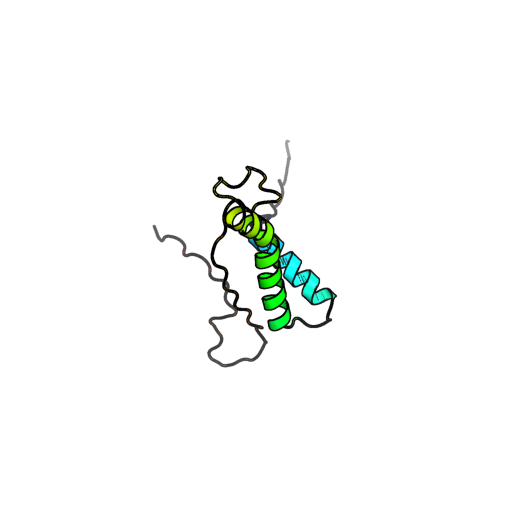0 58.25 96 ASP A CA 1
ATOM 737 C C . ASP A 1 96 ? -10.309 6.912 27.887 1.00 58.25 96 ASP A C 1
ATOM 739 O O . ASP A 1 96 ? -9.394 7.506 27.314 1.00 58.25 96 ASP A O 1
ATOM 743 N N . THR A 1 97 ? -11.254 6.299 27.155 1.00 54.94 97 THR A N 1
ATOM 744 C CA . THR A 1 97 ? -11.165 6.154 25.676 1.00 54.94 97 THR A CA 1
ATOM 745 C C . THR A 1 97 ? -11.489 7.426 24.863 1.00 54.94 97 THR A C 1
ATOM 747 O O . THR A 1 97 ? -11.873 7.343 23.697 1.00 54.94 97 THR A O 1
ATOM 750 N N . GLN A 1 98 ? -11.321 8.632 25.411 1.00 55.50 98 GLN A N 1
ATOM 751 C CA . GLN A 1 98 ? -11.703 9.877 24.714 1.00 55.50 98 GLN A CA 1
ATOM 752 C C . GLN A 1 98 ? -10.812 10.240 23.504 1.00 55.50 98 GLN A C 1
ATOM 754 O O . GLN A 1 98 ? -11.181 11.099 22.702 1.00 55.50 98 GLN A O 1
ATOM 759 N N . LEU A 1 99 ? -9.658 9.584 23.344 1.00 58.69 99 LEU A N 1
ATOM 760 C CA . LEU A 1 99 ? -8.637 9.957 22.354 1.00 58.69 99 LEU A CA 1
ATOM 761 C C . LEU A 1 99 ? -8.835 9.372 20.947 1.00 58.69 99 LEU A C 1
ATOM 763 O O . LEU A 1 99 ? -8.307 9.933 19.995 1.00 58.69 99 LEU A O 1
ATOM 767 N N . LEU A 1 100 ? -9.558 8.257 20.789 1.00 56.50 100 LEU A N 1
ATOM 768 C CA . LEU A 1 100 ? -9.621 7.537 19.501 1.00 56.50 100 LEU A CA 1
ATOM 769 C C . LEU A 1 100 ? -10.916 7.768 18.711 1.00 56.50 100 LEU A C 1
ATOM 771 O O . LEU A 1 100 ? -10.960 7.474 17.520 1.00 56.50 100 LEU A O 1
ATOM 775 N N . SER A 1 101 ? -11.970 8.282 19.351 1.00 55.19 101 SER A N 1
ATOM 776 C CA . SER A 1 101 ? -13.265 8.542 18.703 1.00 55.19 101 SER A CA 1
ATOM 777 C C . SER A 1 101 ? -13.490 10.008 18.336 1.00 55.19 101 SER A C 1
ATOM 779 O O . SER A 1 101 ? -14.507 10.330 17.723 1.00 55.19 101 SER A O 1
ATOM 781 N N . THR A 1 102 ? -12.598 10.911 18.746 1.00 53.34 102 THR A N 1
ATOM 782 C CA . THR A 1 102 ? -12.721 12.342 18.467 1.00 53.34 102 THR A CA 1
ATOM 783 C C . THR A 1 102 ? -11.973 12.681 17.174 1.00 53.34 102 THR A C 1
ATOM 785 O O . THR A 1 102 ? -10.770 12.433 17.082 1.00 53.34 102 THR A O 1
ATOM 788 N N . PRO A 1 103 ? -12.649 13.215 16.138 1.00 51.84 103 PRO A N 1
ATOM 789 C CA . PRO A 1 103 ? -11.947 13.721 14.968 1.00 51.84 103 PRO A CA 1
ATOM 790 C C . PRO A 1 103 ? -11.050 14.886 15.399 1.00 51.84 103 PRO A C 1
ATOM 792 O O . PRO A 1 103 ? -11.504 15.810 16.074 1.00 51.84 103 PRO A O 1
ATOM 795 N N . TYR A 1 104 ? -9.773 14.835 15.020 1.00 54.16 104 TYR A N 1
ATOM 796 C CA . TYR A 1 104 ? -8.862 15.961 15.193 1.00 54.16 104 TYR A CA 1
ATOM 797 C C . TYR A 1 104 ? -9.340 17.118 14.308 1.00 54.16 104 TYR A C 1
ATOM 799 O O . TYR A 1 104 ? -9.358 17.000 13.084 1.00 54.16 104 TYR A O 1
ATOM 807 N N . ILE A 1 105 ? -9.764 18.217 14.931 1.00 59.25 105 ILE A N 1
ATOM 808 C CA . ILE A 1 105 ? -10.098 19.470 14.251 1.00 59.25 105 ILE A CA 1
ATOM 809 C C . ILE A 1 105 ? -8.877 20.376 14.412 1.00 59.25 105 ILE A C 1
ATOM 811 O O . ILE A 1 105 ? -8.542 20.752 15.536 1.00 59.25 105 ILE A O 1
ATOM 815 N N . GLU A 1 106 ? -8.189 20.688 13.310 1.00 49.16 106 GLU A N 1
ATOM 816 C CA . GLU A 1 106 ? -7.116 21.689 13.318 1.00 49.16 106 GLU A CA 1
ATOM 817 C C . GLU A 1 106 ? -7.660 23.015 13.860 1.00 49.16 106 GLU A C 1
ATOM 819 O O . GLU A 1 106 ? -8.724 23.484 13.453 1.00 49.16 106 GLU A O 1
ATOM 824 N N . GLY A 1 107 ? -6.947 23.569 14.842 1.00 48.47 107 GLY A N 1
ATOM 825 C CA . GLY A 1 107 ? -7.394 24.708 15.630 1.00 48.47 107 GLY A CA 1
ATOM 826 C C . GLY A 1 107 ? -7.687 25.945 14.787 1.00 48.47 107 GLY A C 1
ATOM 827 O O . GLY A 1 107 ? -6.910 26.320 13.913 1.00 48.47 107 GLY A O 1
ATOM 828 N N . GLU A 1 108 ? -8.788 26.621 15.118 1.00 50.56 108 GLU A N 1
ATOM 829 C CA . GLU A 1 108 ? -8.981 28.017 14.749 1.00 50.56 108 GLU A CA 1
ATOM 830 C C . GLU A 1 108 ? -7.829 28.846 15.331 1.00 50.56 108 GLU A C 1
ATOM 832 O O . GLU A 1 108 ? -7.628 28.893 16.551 1.00 50.56 108 GLU A O 1
ATOM 837 N N . GLU A 1 109 ? -7.072 29.513 14.459 1.00 48.44 109 GLU A N 1
ATOM 838 C CA . GLU A 1 109 ? -6.193 30.606 14.857 1.00 48.44 109 GLU A CA 1
ATOM 839 C C . GLU A 1 109 ? -7.040 31.655 15.584 1.00 48.44 109 GLU A C 1
ATOM 841 O O . GLU A 1 109 ? -7.841 32.376 14.982 1.00 48.44 109 GLU A O 1
ATOM 846 N N . LYS A 1 110 ? -6.876 31.742 16.906 1.00 44.88 110 LYS A N 1
ATOM 847 C CA . LYS A 1 110 ? -7.394 32.872 17.670 1.00 44.88 110 LYS A CA 1
ATOM 848 C C . LYS A 1 110 ? -6.619 34.118 17.245 1.00 44.88 110 LYS A C 1
ATOM 850 O O . LYS A 1 110 ? -5.449 34.264 17.592 1.00 44.88 110 LYS A O 1
ATOM 855 N N . LYS A 1 111 ? -7.290 34.961 16.461 1.00 40.62 111 LYS A N 1
ATOM 856 C CA . LYS A 1 111 ? -6.920 36.356 16.207 1.00 40.62 111 LYS A CA 1
ATOM 857 C C . LYS A 1 111 ? -6.921 37.183 17.488 1.00 40.62 111 LYS A C 1
ATOM 859 O O . LYS A 1 111 ? -7.783 36.916 18.355 1.00 40.62 111 LYS A O 1
#